Protein AF-A0A3D1T0Z0-F1 (afdb_monomer)

Sequence (81 aa):
MIARQALHAAQICFTKPFSAEKLYLESPLPEDFAAALRHCEGAADTAGAAGTSDAADTGTASAAQPSKAPKTSKTSKAPDA

Secondary structure (DSSP, 8-state):
--SS-S----EEEEE-TTSS-EEEEE-PPPHHHHHHHHHHHHHHHHHTSS-------------------------------

Mean predicted aligned error: 17.85 Å

Solvent-accessible surface area (backbone atoms only — not comparable to full-atom values): 5956 Å² total; per-residue (Å²): 130,70,98,61,77,98,73,77,80,48,62,52,75,49,64,46,94,92,46,95,51,76,47,78,47,77,45,82,82,53,68,65,57,56,54,44,49,57,57,53,60,64,49,54,70,65,62,73,77,73,79,81,85,80,85,89,81,91,77,84,79,78,83,74,74,94,75,87,82,86,86,87,80,80,91,84,80,87,82,91,134

Structure (mmCIF, N/CA/C/O backbone):
data_AF-A0A3D1T0Z0-F1
#
_entry.id   AF-A0A3D1T0Z0-F1
#
loop_
_atom_site.group_PDB
_atom_site.id
_atom_site.type_symbol
_atom_site.label_atom_id
_atom_site.label_alt_id
_atom_site.label_comp_id
_atom_site.label_asym_id
_atom_site.label_entity_id
_atom_site.label_seq_id
_atom_site.pdbx_PDB_ins_code
_atom_site.Cartn_x
_atom_site.Cartn_y
_atom_site.Cartn_z
_atom_site.occupancy
_atom_site.B_iso_or_equiv
_atom_site.auth_seq_id
_atom_site.auth_comp_id
_atom_site.auth_asym_id
_atom_site.auth_atom_id
_atom_site.pdbx_PDB_model_num
ATOM 1 N N . MET A 1 1 ? 9.567 4.486 -17.060 1.00 65.56 1 MET A N 1
ATOM 2 C CA . MET A 1 1 ? 8.698 5.569 -16.539 1.00 65.56 1 MET A CA 1
ATOM 3 C C . MET A 1 1 ? 7.410 4.950 -16.017 1.00 65.56 1 MET A C 1
ATOM 5 O O . MET A 1 1 ? 6.947 4.000 -16.635 1.00 65.56 1 MET A O 1
ATOM 9 N N . ILE A 1 2 ? 6.852 5.449 -14.909 1.00 85.12 2 ILE A N 1
ATOM 10 C CA . ILE A 1 2 ? 5.559 4.982 -14.377 1.00 85.12 2 ILE A CA 1
ATOM 11 C C . ILE A 1 2 ? 4.418 5.850 -14.927 1.00 85.12 2 ILE A C 1
ATOM 13 O O . ILE A 1 2 ? 4.573 7.061 -15.047 1.00 85.12 2 ILE A O 1
ATOM 17 N N . ALA A 1 3 ? 3.272 5.249 -15.254 1.00 90.19 3 ALA A N 1
ATOM 18 C CA . ALA A 1 3 ? 2.107 5.952 -15.817 1.00 90.19 3 ALA A CA 1
ATOM 19 C C . ALA A 1 3 ? 1.113 6.456 -14.746 1.00 90.19 3 ALA A C 1
ATOM 21 O O . ALA A 1 3 ? -0.040 6.754 -15.046 1.00 90.19 3 ALA A O 1
ATOM 22 N N . ARG A 1 4 ? 1.539 6.504 -13.480 1.00 93.88 4 ARG A N 1
ATOM 23 C CA . ARG A 1 4 ? 0.720 6.858 -12.311 1.00 93.88 4 ARG A CA 1
ATOM 24 C C . ARG A 1 4 ? 1.558 7.601 -11.275 1.00 93.88 4 ARG A C 1
ATOM 26 O O . ARG A 1 4 ? 2.776 7.675 -11.405 1.00 93.88 4 ARG A O 1
ATOM 33 N N . GLN A 1 5 ? 0.915 8.142 -10.243 1.00 95.50 5 GLN A N 1
ATOM 34 C CA . GLN A 1 5 ? 1.625 8.773 -9.128 1.00 95.50 5 GLN A CA 1
ATOM 35 C C . GLN A 1 5 ? 2.587 7.781 -8.464 1.00 95.50 5 GLN A C 1
ATOM 37 O O . GLN A 1 5 ? 2.217 6.631 -8.229 1.00 95.50 5 GLN A O 1
ATOM 42 N N . ALA A 1 6 ? 3.792 8.243 -8.122 1.00 94.25 6 ALA A N 1
ATOM 43 C CA . ALA A 1 6 ? 4.789 7.487 -7.363 1.00 94.25 6 ALA A CA 1
ATOM 44 C C . ALA A 1 6 ? 4.399 7.399 -5.873 1.00 94.25 6 ALA A C 1
ATOM 46 O O . ALA A 1 6 ? 5.090 7.926 -5.006 1.00 94.25 6 ALA A O 1
ATOM 47 N N . LEU A 1 7 ? 3.253 6.784 -5.579 1.00 96.31 7 LEU A N 1
ATOM 48 C CA . LEU A 1 7 ? 2.713 6.638 -4.229 1.00 96.31 7 LEU A CA 1
ATOM 49 C C . LEU A 1 7 ? 2.201 5.207 -4.028 1.00 96.31 7 LEU A C 1
ATOM 51 O O . LEU A 1 7 ? 1.325 4.743 -4.757 1.00 96.31 7 LEU A O 1
ATOM 55 N N . HIS A 1 8 ? 2.761 4.508 -3.040 1.00 97.06 8 HIS A N 1
ATOM 56 C CA . HIS A 1 8 ? 2.380 3.147 -2.651 1.00 97.06 8 HIS A CA 1
ATOM 57 C C . HIS A 1 8 ? 2.307 3.055 -1.128 1.00 97.06 8 HIS A C 1
ATOM 59 O O . HIS A 1 8 ? 3.276 3.375 -0.442 1.00 97.06 8 HIS A O 1
ATOM 65 N N . ALA A 1 9 ? 1.167 2.615 -0.594 1.00 97.81 9 ALA A N 1
ATOM 66 C CA . ALA A 1 9 ? 1.025 2.336 0.830 1.00 97.81 9 ALA A CA 1
ATOM 67 C C . ALA A 1 9 ? 1.624 0.953 1.131 1.00 97.81 9 ALA A C 1
ATOM 69 O O . ALA A 1 9 ? 0.934 -0.062 1.070 1.00 97.81 9 ALA A O 1
ATOM 70 N N . ALA A 1 10 ? 2.924 0.922 1.427 1.00 97.81 10 ALA A N 1
ATOM 71 C CA . ALA A 1 10 ? 3.663 -0.318 1.670 1.00 97.81 10 ALA A CA 1
ATOM 72 C C . ALA A 1 10 ? 3.193 -1.074 2.924 1.00 97.81 10 ALA A C 1
ATOM 74 O O . ALA A 1 10 ? 3.313 -2.295 2.989 1.00 97.81 10 ALA A O 1
ATOM 75 N N . GLN A 1 11 ? 2.648 -0.363 3.912 1.00 98.12 11 GLN A N 1
ATOM 76 C CA . GLN A 1 11 ? 2.188 -0.956 5.159 1.00 98.12 11 GLN A CA 1
ATOM 77 C C . GLN A 1 11 ? 0.953 -0.228 5.688 1.00 98.12 11 GLN A C 1
ATOM 79 O O . GLN A 1 11 ? 0.838 0.996 5.581 1.00 98.12 11 GLN A O 1
ATOM 84 N N . ILE A 1 12 ? 0.058 -0.986 6.316 1.00 98.19 12 ILE A N 1
ATOM 85 C CA . ILE A 1 12 ? -0.987 -0.460 7.190 1.00 98.19 12 ILE A CA 1
ATOM 86 C C . ILE A 1 12 ? -0.895 -1.144 8.554 1.00 98.19 12 ILE A C 1
ATOM 88 O O . ILE A 1 12 ? -0.671 -2.349 8.660 1.00 98.19 12 ILE A O 1
ATOM 92 N N . CYS A 1 13 ? -1.079 -0.355 9.608 1.00 97.94 13 CYS A N 1
ATOM 93 C CA . CYS A 1 13 ? -1.157 -0.835 10.978 1.00 97.94 13 CYS A CA 1
ATOM 94 C C . CYS A 1 13 ? -2.407 -0.266 11.638 1.00 97.94 13 CYS A C 1
ATOM 96 O O . CYS A 1 13 ? -2.654 0.939 11.572 1.00 97.94 13 CYS A O 1
ATOM 98 N N . PHE A 1 14 ? -3.167 -1.118 12.319 1.00 97.94 14 PHE A N 1
ATOM 99 C CA . PHE A 1 14 ? -4.329 -0.698 13.095 1.00 97.94 14 PHE A CA 1
ATOM 10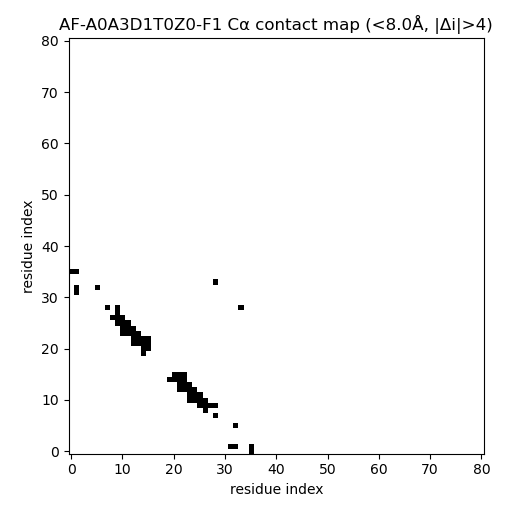0 C C . PHE A 1 14 ? -4.592 -1.656 14.258 1.00 97.94 14 PHE A C 1
ATOM 102 O O . PHE A 1 14 ? -4.164 -2.808 14.253 1.00 97.94 14 PHE A O 1
ATOM 109 N N . THR A 1 15 ? -5.304 -1.179 15.274 1.00 98.31 15 THR A N 1
ATOM 110 C CA . THR A 1 15 ? -5.804 -2.031 16.360 1.00 98.31 15 THR A CA 1
ATOM 111 C C . THR A 1 15 ? -7.088 -2.709 15.894 1.00 98.31 15 THR A C 1
ATOM 113 O O . THR A 1 15 ? -7.982 -2.033 15.379 1.00 98.31 15 THR A O 1
ATOM 116 N N . LYS A 1 16 ? -7.202 -4.031 16.065 1.00 97.06 16 LYS A N 1
ATOM 117 C CA . LYS A 1 16 ? -8.432 -4.760 15.724 1.00 97.06 16 LYS A CA 1
ATOM 118 C C . LYS A 1 16 ? -9.625 -4.146 16.483 1.00 97.06 16 LYS A C 1
ATOM 120 O O . LYS A 1 16 ? -9.515 -3.863 17.671 1.00 97.06 16 LYS A O 1
ATOM 125 N N . PRO A 1 17 ? -10.796 -3.964 15.856 1.00 95.50 17 PRO A N 1
ATOM 126 C CA . PRO A 1 17 ? -11.900 -3.238 16.490 1.00 95.50 17 PRO A CA 1
ATOM 127 C C . PRO A 1 17 ? -12.559 -4.003 17.650 1.00 95.50 17 PRO A C 1
ATOM 129 O O . PRO A 1 17 ? -13.244 -3.403 18.470 1.00 95.50 17 PRO A O 1
ATOM 132 N N . PHE A 1 18 ? -12.347 -5.319 17.733 1.00 96.12 18 PHE A N 1
ATOM 133 C CA . PHE A 1 18 ? -12.914 -6.199 18.761 1.00 96.12 18 PHE A CA 1
ATOM 134 C C . PHE A 1 18 ? -11.872 -6.731 19.761 1.00 96.12 18 PHE A C 1
ATOM 136 O O . PHE A 1 18 ? -12.218 -7.509 20.646 1.00 96.12 18 PHE A O 1
ATOM 143 N N . SER A 1 19 ? -10.598 -6.341 19.641 1.00 96.06 19 SER A N 1
ATOM 144 C CA . SER A 1 19 ? -9.533 -6.782 20.553 1.00 96.06 19 SER A CA 1
ATOM 145 C C . SER A 1 19 ? -8.418 -5.744 20.651 1.00 96.06 19 SER A C 1
ATOM 147 O O . SER A 1 19 ? -8.131 -5.074 19.671 1.00 96.06 19 SER A O 1
ATOM 149 N N . ALA A 1 20 ? -7.692 -5.684 21.766 1.00 95.44 20 ALA A N 1
ATOM 150 C CA . ALA A 1 20 ? -6.564 -4.757 21.926 1.00 95.44 20 ALA A CA 1
ATOM 151 C C . ALA A 1 20 ? -5.305 -5.113 21.093 1.00 95.44 20 ALA A C 1
ATOM 153 O O . ALA A 1 20 ? -4.272 -4.460 21.223 1.00 95.44 20 ALA A O 1
ATOM 154 N N . GLU A 1 21 ? -5.365 -6.147 20.250 1.00 98.06 21 GLU A N 1
ATOM 155 C CA . GLU A 1 21 ? -4.255 -6.587 19.405 1.00 98.06 21 GLU A CA 1
ATOM 156 C C . GLU A 1 21 ? -4.018 -5.627 18.228 1.00 98.06 21 GLU A C 1
ATOM 158 O O . GLU A 1 21 ? -4.955 -5.217 17.534 1.00 98.06 21 GLU A O 1
ATOM 163 N N . LYS A 1 22 ? -2.746 -5.304 17.970 1.00 97.88 22 LYS A N 1
ATOM 164 C CA . LYS A 1 22 ? -2.324 -4.568 16.772 1.00 97.88 22 LYS A CA 1
ATOM 165 C C . LYS A 1 22 ? -2.109 -5.528 15.609 1.00 97.88 22 LYS A C 1
ATOM 167 O O . LYS A 1 22 ? -1.394 -6.514 15.751 1.00 97.88 22 LYS A O 1
ATOM 172 N N . LEU A 1 23 ? -2.684 -5.202 14.457 1.00 98.00 23 LEU A N 1
ATOM 173 C CA . LEU A 1 23 ? -2.468 -5.907 13.202 1.00 98.00 23 LEU A CA 1
ATOM 174 C C . LEU A 1 23 ? -1.586 -5.064 12.283 1.00 98.00 23 LEU A C 1
ATOM 176 O O . LEU A 1 23 ? -1.822 -3.866 12.119 1.00 98.00 23 LEU A O 1
ATOM 180 N N . TYR A 1 24 ? -0.614 -5.719 11.659 1.00 98.06 24 TYR A N 1
ATOM 181 C CA . TYR A 1 24 ? 0.274 -5.143 10.659 1.00 98.06 24 TYR A CA 1
ATOM 182 C C . TYR A 1 24 ? 0.077 -5.908 9.358 1.00 98.06 24 TYR A C 1
ATOM 184 O O . TYR A 1 24 ? 0.134 -7.137 9.351 1.00 98.06 24 TYR A O 1
ATOM 192 N N . LEU A 1 25 ? -0.187 -5.185 8.276 1.00 98.06 25 LEU A N 1
ATOM 193 C CA . LEU A 1 25 ? -0.322 -5.752 6.941 1.00 98.06 25 LEU A CA 1
ATOM 194 C C . LEU A 1 25 ? 0.670 -5.056 6.021 1.00 98.06 25 LEU A C 1
ATOM 196 O O . LEU A 1 25 ? 0.741 -3.826 5.999 1.00 98.06 25 LEU A O 1
ATOM 200 N N . GLU A 1 26 ? 1.406 -5.850 5.257 1.00 98.31 26 GLU A N 1
ATOM 201 C CA . GLU A 1 26 ? 2.402 -5.376 4.304 1.00 98.31 26 GLU A CA 1
ATOM 202 C C . GLU A 1 26 ? 1.946 -5.680 2.882 1.00 98.31 26 GLU A C 1
ATOM 204 O O . GLU A 1 26 ? 1.330 -6.714 2.613 1.00 98.31 26 GLU A O 1
ATOM 209 N N . SER A 1 27 ? 2.245 -4.757 1.974 1.00 98.00 27 SER A N 1
ATOM 210 C CA . SER A 1 27 ? 1.981 -4.900 0.549 1.00 98.00 27 SER A CA 1
ATOM 211 C C . SER A 1 27 ? 3.303 -4.806 -0.211 1.00 98.00 27 SER A C 1
ATOM 213 O O . SER A 1 27 ? 3.975 -3.768 -0.119 1.00 98.00 27 SER A O 1
ATOM 215 N N . PRO A 1 28 ? 3.700 -5.859 -0.952 1.00 97.62 28 PRO A N 1
ATOM 216 C CA . PRO A 1 28 ? 4.967 -5.872 -1.668 1.00 97.62 28 PRO A CA 1
ATOM 217 C C . PRO A 1 28 ? 5.043 -4.717 -2.669 1.00 97.62 28 PRO A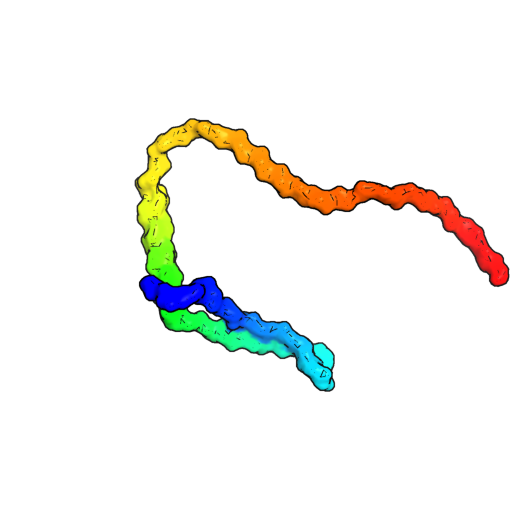 C 1
ATOM 219 O O . PRO A 1 28 ? 4.028 -4.231 -3.174 1.00 97.62 28 PRO A O 1
ATOM 222 N N . LEU A 1 29 ? 6.266 -4.268 -2.953 1.00 96.94 29 LEU A N 1
ATOM 223 C CA . LEU A 1 29 ? 6.493 -3.182 -3.896 1.00 96.94 29 LEU A CA 1
ATOM 224 C C . LEU A 1 29 ? 6.022 -3.598 -5.305 1.00 96.94 29 LEU A C 1
ATOM 226 O O . LEU A 1 29 ? 6.485 -4.622 -5.811 1.00 96.94 29 LEU A O 1
ATOM 230 N N . PRO A 1 30 ? 5.155 -2.810 -5.965 1.00 96.12 30 PRO A N 1
ATOM 231 C CA . PRO A 1 30 ? 4.733 -3.082 -7.333 1.00 96.12 30 PRO A CA 1
ATOM 232 C C . PRO A 1 30 ? 5.906 -3.120 -8.325 1.00 96.12 30 PRO A C 1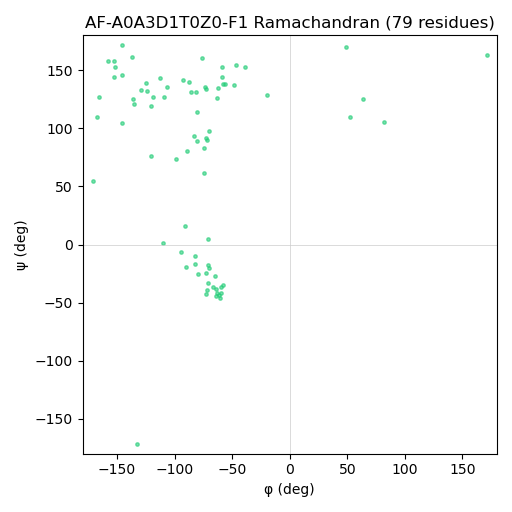
ATOM 234 O O . PRO A 1 30 ? 6.856 -2.340 -8.217 1.00 96.12 30 PRO A O 1
ATOM 237 N N . GLU A 1 31 ? 5.831 -4.006 -9.321 1.00 95.31 31 GLU A N 1
ATOM 238 C CA . GLU A 1 31 ? 6.918 -4.239 -10.287 1.00 95.31 31 GLU A CA 1
ATOM 239 C C . GLU A 1 31 ? 7.300 -2.986 -11.087 1.00 95.31 31 GLU A C 1
ATOM 241 O O . GLU A 1 31 ? 8.481 -2.746 -11.349 1.00 95.31 31 GLU A O 1
ATOM 246 N N . ASP A 1 32 ? 6.314 -2.157 -11.440 1.00 94.12 32 ASP A N 1
ATOM 247 C CA . ASP A 1 32 ? 6.516 -0.897 -12.158 1.00 94.12 32 ASP A CA 1
ATOM 248 C C . ASP A 1 32 ? 7.337 0.104 -11.331 1.00 94.12 32 ASP A C 1
ATOM 250 O O . ASP A 1 32 ? 8.216 0.789 -11.864 1.00 94.12 32 ASP A O 1
ATOM 254 N N . PHE A 1 33 ? 7.106 0.147 -10.018 1.00 95.19 33 PHE A N 1
ATOM 255 C CA . PHE A 1 33 ? 7.858 0.985 -9.087 1.00 95.19 33 PHE A CA 1
ATOM 256 C C . PHE A 1 33 ? 9.264 0.429 -8.880 1.00 95.19 33 PHE A C 1
ATOM 258 O O . PHE A 1 33 ?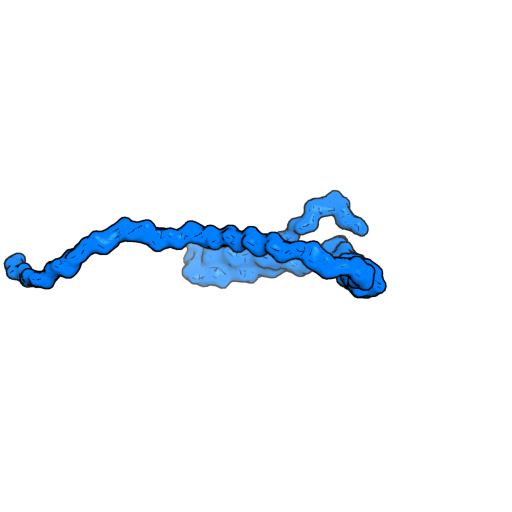 10.228 1.191 -8.919 1.00 95.19 33 PHE A O 1
ATOM 265 N N . ALA A 1 34 ? 9.402 -0.892 -8.738 1.00 94.44 34 ALA A N 1
ATOM 266 C CA . ALA A 1 34 ? 10.706 -1.543 -8.633 1.00 94.44 34 ALA A CA 1
ATOM 267 C C . ALA A 1 34 ? 11.575 -1.276 -9.874 1.00 94.44 34 ALA A C 1
ATOM 269 O O . ALA A 1 34 ? 12.763 -0.983 -9.754 1.00 94.44 34 ALA A O 1
ATOM 270 N N . ALA A 1 35 ? 10.986 -1.332 -11.072 1.00 92.81 35 ALA A N 1
ATOM 271 C CA . ALA A 1 35 ? 11.677 -0.985 -12.309 1.00 92.81 35 ALA A CA 1
ATOM 272 C C . ALA A 1 35 ? 12.094 0.489 -12.342 1.00 92.81 35 ALA A C 1
ATOM 274 O O . ALA A 1 35 ? 13.228 0.794 -12.706 1.00 92.81 35 ALA A O 1
ATOM 275 N N . ALA A 1 36 ? 11.209 1.398 -11.933 1.00 91.62 36 ALA A N 1
ATOM 276 C CA . ALA A 1 36 ? 11.512 2.823 -11.897 1.00 91.62 36 ALA A CA 1
ATOM 277 C C . ALA A 1 36 ? 12.640 3.170 -10.914 1.00 91.62 36 ALA A C 1
ATOM 279 O O . ALA A 1 36 ? 13.525 3.942 -11.275 1.00 91.62 36 ALA A O 1
ATOM 280 N N . LEU A 1 37 ? 12.655 2.571 -9.719 1.00 91.69 37 LEU A N 1
ATOM 281 C CA . LEU A 1 37 ? 13.705 2.800 -8.722 1.00 91.69 37 LEU A CA 1
ATOM 282 C C . LEU A 1 37 ? 15.087 2.373 -9.227 1.00 91.69 37 LEU A C 1
ATOM 284 O O . LEU A 1 37 ? 16.027 3.156 -9.123 1.00 91.69 37 LEU A O 1
ATOM 288 N N . ARG A 1 38 ? 15.194 1.208 -9.882 1.00 90.94 38 ARG A N 1
ATOM 289 C CA . ARG A 1 38 ? 16.462 0.745 -10.481 1.00 90.94 38 ARG A CA 1
ATOM 290 C C . ARG A 1 38 ? 17.034 1.730 -11.504 1.00 90.94 38 ARG A C 1
ATOM 292 O O . ARG A 1 38 ? 18.247 1.880 -11.610 1.00 90.94 38 ARG A O 1
ATOM 299 N N . HIS A 1 39 ? 16.174 2.414 -12.264 1.00 87.50 39 HIS A N 1
ATOM 300 C CA . HIS A 1 39 ? 16.618 3.449 -13.202 1.00 87.50 39 HIS A CA 1
ATOM 301 C C . HIS A 1 39 ? 17.124 4.713 -12.496 1.00 87.50 39 HIS A C 1
ATOM 303 O O . HIS A 1 39 ? 18.042 5.354 -13.000 1.00 87.50 39 HIS A O 1
ATOM 309 N N . CYS A 1 40 ? 16.547 5.069 -11.347 1.00 85.25 40 CYS A N 1
ATOM 310 C CA . CYS A 1 40 ? 17.008 6.203 -10.546 1.00 85.25 40 CYS A CA 1
ATOM 311 C C . CYS A 1 40 ? 18.345 5.909 -9.853 1.00 85.25 40 CYS A C 1
ATOM 313 O O . CYS A 1 40 ? 19.205 6.785 -9.807 1.00 85.25 40 CYS A O 1
ATOM 315 N N . GLU A 1 41 ? 18.534 4.686 -9.355 1.00 83.50 41 GLU A N 1
ATOM 316 C CA . GLU A 1 41 ? 19.774 4.258 -8.696 1.00 83.50 41 GLU A CA 1
ATOM 317 C C . GLU A 1 41 ? 20.979 4.363 -9.644 1.00 83.50 41 GLU A C 1
ATOM 319 O O . GLU A 1 41 ? 21.979 4.978 -9.290 1.00 83.50 41 GLU A O 1
ATOM 324 N N . GLY A 1 42 ? 20.859 3.892 -10.892 1.00 69.69 42 GLY A N 1
ATOM 325 C CA . GLY A 1 42 ? 21.946 4.000 -11.880 1.00 69.69 42 GLY A CA 1
ATOM 326 C C . GLY A 1 42 ? 22.228 5.423 -12.394 1.00 69.69 42 GLY A C 1
ATOM 327 O O . GLY A 1 42 ? 23.318 5.692 -12.901 1.00 69.69 42 GLY A O 1
ATOM 328 N N . ALA A 1 43 ? 21.271 6.349 -12.269 1.00 61.78 43 ALA A N 1
ATOM 329 C CA . ALA A 1 43 ? 21.451 7.749 -12.662 1.00 61.78 43 ALA A CA 1
ATOM 330 C C . ALA A 1 43 ? 22.224 8.573 -11.613 1.00 61.78 43 ALA A C 1
ATOM 332 O O . ALA A 1 43 ? 22.871 9.561 -11.963 1.00 61.78 43 ALA A O 1
ATOM 333 N N . ALA A 1 44 ? 22.186 8.173 -10.337 1.00 57.56 44 ALA A N 1
ATOM 334 C CA . ALA A 1 44 ? 22.906 8.861 -9.264 1.00 57.56 44 ALA A CA 1
ATOM 335 C C . ALA A 1 44 ? 24.435 8.738 -9.417 1.00 57.56 44 ALA A C 1
ATOM 337 O O . ALA A 1 44 ? 25.155 9.714 -9.200 1.00 57.56 44 ALA A O 1
ATOM 338 N N . ASP A 1 45 ? 24.924 7.589 -9.890 1.00 56.66 45 ASP A N 1
ATOM 339 C CA . ASP A 1 45 ? 26.361 7.331 -10.069 1.00 56.66 45 ASP A CA 1
ATOM 340 C C . ASP A 1 45 ? 26.976 8.097 -11.252 1.00 56.66 45 ASP A C 1
ATOM 342 O O . ASP A 1 45 ? 28.173 8.384 -11.271 1.00 56.66 45 ASP A O 1
ATOM 346 N N . THR A 1 46 ? 26.165 8.477 -12.242 1.00 53.91 46 THR A N 1
ATOM 347 C CA . THR A 1 46 ? 26.617 9.251 -13.412 1.00 53.91 46 THR A C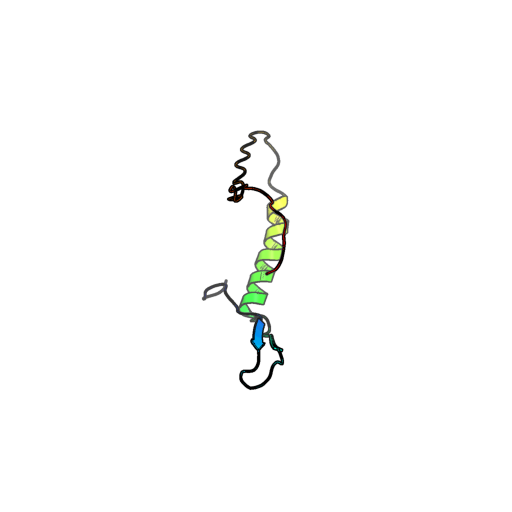A 1
ATOM 348 C C . THR A 1 46 ? 26.525 10.765 -13.204 1.00 53.91 46 THR A C 1
ATOM 350 O O . THR A 1 46 ? 27.226 11.513 -13.885 1.00 53.91 46 THR A O 1
ATOM 353 N N . ALA A 1 47 ? 25.730 11.232 -12.236 1.00 55.19 47 ALA A N 1
ATOM 354 C CA . ALA A 1 47 ? 25.590 12.652 -11.903 1.00 55.19 47 ALA A CA 1
ATOM 355 C C . ALA A 1 47 ? 26.706 13.192 -10.979 1.00 55.19 47 ALA A C 1
ATOM 357 O O . ALA A 1 47 ? 26.900 14.402 -10.905 1.00 55.19 47 ALA A O 1
ATOM 358 N N . GLY A 1 48 ? 27.467 12.321 -10.302 1.00 49.09 48 GLY A N 1
ATOM 359 C CA . GLY A 1 48 ? 28.567 12.711 -9.403 1.00 49.09 48 GLY A CA 1
ATOM 360 C C . GLY A 1 48 ? 29.913 13.012 -10.083 1.00 49.09 48 GLY A C 1
ATOM 361 O O . GLY A 1 48 ? 30.819 13.523 -9.431 1.00 49.09 48 GLY A O 1
ATOM 362 N N . ALA A 1 49 ? 30.069 12.713 -11.379 1.00 48.09 49 ALA A N 1
ATOM 363 C CA . ALA A 1 49 ? 31.343 12.857 -12.098 1.00 48.09 49 ALA A CA 1
ATOM 364 C C . ALA A 1 49 ? 31.514 14.200 -12.842 1.00 48.09 49 ALA A C 1
ATOM 366 O O . ALA A 1 49 ? 32.593 14.482 -13.359 1.00 48.09 49 ALA A O 1
ATOM 367 N N . ALA A 1 50 ? 30.477 15.042 -12.895 1.00 54.03 50 ALA A N 1
ATOM 368 C CA . ALA A 1 50 ? 30.488 16.317 -13.613 1.00 54.03 50 ALA A CA 1
ATOM 369 C C . ALA A 1 50 ? 30.207 17.488 -12.656 1.00 54.03 50 ALA A C 1
ATOM 371 O O . ALA A 1 50 ? 29.107 18.027 -12.619 1.00 54.03 50 ALA A O 1
ATOM 372 N N . GLY A 1 51 ? 31.205 17.870 -11.856 1.00 47.19 51 GLY A N 1
ATOM 373 C CA . GLY A 1 51 ? 31.068 18.975 -10.904 1.00 47.19 51 GLY A CA 1
ATOM 374 C C . GLY A 1 51 ? 32.379 19.396 -10.248 1.00 47.19 51 GLY A C 1
ATOM 375 O O . GLY A 1 51 ? 32.482 19.407 -9.027 1.00 47.19 51 GLY A O 1
ATOM 376 N N . THR A 1 52 ? 33.399 19.713 -11.047 1.00 50.28 52 THR A N 1
ATOM 377 C CA . THR A 1 52 ? 34.559 20.498 -10.593 1.00 50.28 52 THR A CA 1
ATOM 378 C C . THR A 1 52 ? 34.273 21.992 -10.751 1.00 50.28 52 THR A C 1
ATOM 380 O O . THR A 1 52 ? 33.767 22.385 -11.801 1.00 50.28 52 THR A O 1
ATOM 383 N N . SER A 1 53 ? 34.701 22.786 -9.757 1.00 56.38 53 SER A N 1
ATOM 384 C CA . SER A 1 53 ? 34.653 24.263 -9.623 1.00 56.38 53 SER A CA 1
ATOM 385 C C . SER A 1 53 ? 33.237 24.859 -9.564 1.00 56.38 53 SER A C 1
ATOM 387 O O . SER A 1 53 ? 32.424 24.604 -10.435 1.00 56.38 53 SER A O 1
ATOM 389 N N . ASP A 1 54 ? 32.840 25.645 -8.568 1.00 45.56 54 ASP A N 1
ATOM 390 C CA . ASP A 1 54 ? 33.586 26.699 -7.883 1.00 45.56 54 ASP A CA 1
ATOM 391 C C . ASP A 1 54 ? 32.981 26.968 -6.490 1.00 45.56 54 ASP A C 1
ATOM 393 O O . ASP A 1 54 ? 31.828 26.628 -6.211 1.00 45.56 54 ASP A O 1
ATOM 397 N N . ALA A 1 55 ? 33.786 27.533 -5.600 1.00 55.19 55 ALA A N 1
ATOM 398 C CA . ALA A 1 55 ? 33.445 27.780 -4.208 1.00 55.19 55 ALA A CA 1
ATOM 399 C C . ALA A 1 55 ? 32.510 28.993 -4.012 1.00 55.19 55 ALA A C 1
ATOM 401 O O . ALA A 1 55 ? 32.494 29.923 -4.810 1.00 55.19 55 ALA A O 1
ATOM 402 N N . ALA A 1 56 ? 31.867 28.995 -2.837 1.00 51.56 56 ALA A N 1
ATOM 403 C CA . ALA A 1 56 ? 31.242 30.117 -2.126 1.00 51.56 56 ALA A CA 1
ATOM 404 C C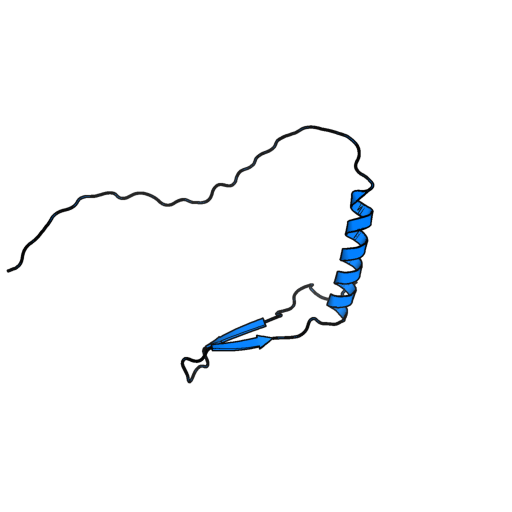 . ALA A 1 56 ? 29.821 30.543 -2.547 1.00 51.56 56 ALA A C 1
ATOM 406 O O . ALA A 1 56 ? 29.626 31.282 -3.500 1.00 51.56 56 ALA A O 1
ATOM 407 N N . ASP A 1 57 ? 28.830 30.191 -1.721 1.00 52.22 57 ASP A N 1
ATOM 408 C CA . ASP A 1 57 ? 28.213 31.171 -0.813 1.00 52.22 57 ASP A CA 1
ATOM 409 C C . ASP A 1 57 ? 27.362 30.451 0.252 1.00 52.22 57 ASP A C 1
ATOM 411 O O . ASP A 1 57 ? 26.528 29.589 -0.032 1.00 52.22 57 ASP A O 1
ATOM 415 N N . THR A 1 58 ? 27.629 30.768 1.514 1.00 53.34 58 THR A N 1
ATOM 416 C CA . THR A 1 58 ? 26.997 30.193 2.704 1.00 53.34 58 THR A CA 1
ATOM 417 C C . THR A 1 58 ? 25.675 30.896 3.003 1.00 53.34 58 THR A C 1
ATOM 419 O O . THR A 1 58 ? 25.638 31.877 3.741 1.00 53.34 58 THR A O 1
ATOM 422 N N . GLY A 1 59 ? 24.571 30.353 2.493 1.00 49.00 59 GLY A N 1
ATOM 423 C CA . GLY A 1 59 ? 23.212 30.754 2.863 1.00 49.00 59 GLY A CA 1
ATOM 424 C C . GLY A 1 59 ? 22.582 29.813 3.891 1.00 49.00 59 GLY A C 1
ATOM 425 O O . GLY A 1 59 ? 21.701 29.025 3.553 1.00 49.00 59 GLY A O 1
ATOM 426 N N . THR A 1 60 ? 23.011 29.872 5.154 1.00 54.88 60 THR A N 1
ATOM 427 C CA . THR A 1 60 ? 22.360 29.145 6.260 1.00 54.88 60 THR A CA 1
ATOM 428 C C . THR A 1 60 ? 21.012 29.792 6.588 1.00 54.88 60 THR A C 1
ATOM 430 O O . THR A 1 60 ? 20.925 30.662 7.452 1.00 54.88 60 THR A O 1
ATOM 433 N N . ALA A 1 61 ? 19.932 29.355 5.939 1.00 48.69 61 ALA A N 1
ATOM 434 C CA . ALA A 1 61 ? 18.571 29.633 6.397 1.00 48.69 61 ALA A CA 1
ATOM 435 C C . ALA A 1 61 ? 18.121 28.519 7.357 1.00 48.69 61 ALA A C 1
ATOM 437 O O . ALA A 1 61 ? 17.428 27.573 6.987 1.00 48.69 61 ALA A O 1
ATOM 438 N N . SER A 1 62 ? 18.562 28.628 8.613 1.00 46.44 62 SER A N 1
ATOM 439 C CA . SER A 1 62 ? 18.073 27.812 9.725 1.00 46.44 62 SER A CA 1
ATOM 440 C C . SER A 1 62 ? 16.634 28.219 10.05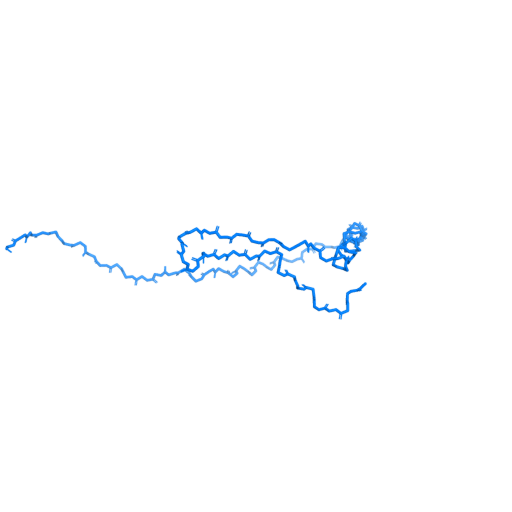2 1.00 46.44 62 SER A C 1
ATOM 442 O O . SER A 1 62 ? 16.396 29.208 10.747 1.00 46.44 62 SER A O 1
ATOM 444 N N . ALA A 1 63 ? 15.655 27.473 9.538 1.00 44.47 63 ALA A N 1
ATOM 445 C CA . ALA A 1 63 ? 14.281 27.540 10.022 1.00 44.47 63 ALA A CA 1
ATOM 446 C C . ALA A 1 63 ? 14.208 26.817 11.376 1.00 44.47 63 ALA A C 1
ATOM 448 O O . ALA A 1 63 ? 13.884 25.633 11.467 1.00 44.47 63 ALA A O 1
ATOM 449 N N . ALA A 1 64 ? 14.572 27.538 12.436 1.00 46.69 64 ALA A N 1
ATOM 450 C CA . ALA A 1 64 ? 14.396 27.088 13.804 1.00 46.69 64 ALA A CA 1
ATOM 451 C C . ALA A 1 64 ? 12.900 26.893 14.119 1.00 46.69 64 ALA A C 1
ATOM 453 O O . ALA A 1 64 ? 12.050 27.721 13.793 1.00 46.69 64 ALA A O 1
ATOM 454 N N . GLN A 1 65 ? 12.618 25.762 14.764 1.00 50.88 65 GLN A N 1
ATOM 455 C CA . GLN A 1 65 ? 11.325 25.321 15.284 1.00 50.88 65 GLN A CA 1
ATOM 456 C C . GLN A 1 65 ? 10.563 26.397 16.086 1.00 50.88 65 GLN A C 1
ATOM 458 O O . GLN A 1 65 ? 11.182 27.213 16.773 1.00 50.88 65 GLN A O 1
ATOM 463 N N . PRO A 1 66 ? 9.218 26.313 16.158 1.00 46.41 66 PRO A N 1
ATOM 464 C CA . PRO A 1 66 ? 8.444 27.029 17.163 1.00 46.41 66 PRO A CA 1
ATOM 465 C C . PRO A 1 66 ? 8.643 26.369 18.539 1.00 46.41 66 PRO A C 1
ATOM 467 O O . PRO A 1 66 ? 7.927 25.442 18.926 1.00 46.41 66 PRO A O 1
ATOM 470 N N . SER A 1 67 ? 9.627 26.852 19.293 1.00 50.56 67 SER A N 1
ATOM 471 C CA . SER A 1 67 ? 9.801 26.505 20.705 1.00 50.56 67 SER A CA 1
ATOM 472 C C . SER A 1 67 ? 8.857 27.340 21.570 1.00 50.56 67 SER A C 1
ATOM 474 O O . SER A 1 67 ? 8.978 28.557 21.678 1.00 50.56 67 SER A O 1
ATOM 476 N N . LYS A 1 68 ? 7.898 26.648 22.192 1.00 48.25 68 LYS A N 1
ATOM 477 C CA . LYS A 1 68 ? 7.038 27.129 23.281 1.00 48.25 68 LYS A CA 1
ATOM 478 C C . LYS A 1 68 ? 7.843 27.805 24.398 1.00 48.25 68 LYS A C 1
ATOM 480 O O . LYS A 1 68 ? 8.804 27.211 24.872 1.00 48.25 68 LYS A O 1
ATOM 485 N N . ALA A 1 69 ? 7.335 28.930 24.905 1.00 49.12 69 ALA A N 1
ATOM 486 C CA . ALA A 1 69 ? 7.245 29.340 26.324 1.00 49.12 69 ALA A CA 1
ATOM 487 C C . ALA A 1 69 ? 6.774 30.818 26.373 1.00 49.12 69 ALA A C 1
ATOM 489 O O . ALA A 1 69 ? 6.886 31.476 25.341 1.00 49.12 69 ALA A O 1
ATOM 490 N N . PRO A 1 70 ? 6.282 31.398 27.494 1.00 46.81 70 PRO A N 1
ATOM 491 C CA . PRO A 1 70 ? 6.311 30.895 28.874 1.00 46.81 70 PRO A CA 1
ATOM 492 C C . PRO A 1 70 ? 4.989 31.088 29.654 1.00 46.81 70 PRO A C 1
ATOM 494 O O . PRO A 1 70 ? 4.223 31.995 29.361 1.00 46.81 70 PRO A O 1
ATOM 497 N N . LYS A 1 71 ? 4.786 30.339 30.747 1.00 40.88 71 LYS A N 1
ATOM 498 C CA . LYS A 1 71 ? 4.291 30.921 32.013 1.00 40.88 71 LYS A CA 1
ATOM 499 C C . LYS A 1 71 ? 4.913 30.176 33.189 1.00 40.88 71 LYS A C 1
ATOM 501 O O . LYS A 1 71 ? 4.541 29.055 33.515 1.00 40.88 71 LYS A O 1
ATOM 506 N N . THR A 1 72 ? 5.880 30.836 33.808 1.00 48.47 72 THR A N 1
ATOM 507 C CA . THR A 1 72 ? 6.287 30.619 35.190 1.00 48.47 72 THR A CA 1
ATOM 508 C C . THR A 1 72 ? 5.210 31.201 36.107 1.00 48.47 72 THR A C 1
ATOM 510 O O . THR A 1 72 ? 4.763 32.328 35.903 1.00 48.47 72 THR A O 1
ATOM 513 N N . SER A 1 73 ? 4.785 30.467 37.135 1.00 48.50 73 SER A N 1
ATOM 514 C CA . SER A 1 73 ? 4.434 31.054 38.439 1.00 48.50 73 SER A CA 1
ATOM 515 C C . SER A 1 73 ? 4.274 29.972 39.512 1.00 48.50 73 SER A C 1
ATOM 517 O O . SER A 1 73 ? 3.321 29.209 39.514 1.00 48.50 73 SER A O 1
ATOM 519 N N . LYS A 1 74 ? 5.251 29.980 40.425 1.00 46.50 74 LYS A N 1
ATOM 520 C CA . LYS A 1 74 ? 5.152 29.805 41.882 1.00 46.50 74 LYS A CA 1
ATOM 521 C C . LYS A 1 74 ? 4.411 28.593 42.470 1.00 46.50 74 LYS A C 1
ATOM 523 O O . LYS A 1 74 ? 3.196 28.549 42.586 1.00 46.50 74 LYS A O 1
ATOM 528 N N . THR A 1 75 ? 5.246 27.727 43.036 1.00 48.34 75 THR A N 1
ATOM 529 C CA . THR A 1 75 ? 5.140 27.056 44.338 1.00 48.34 75 THR A CA 1
ATOM 530 C C . THR A 1 75 ? 4.201 27.718 45.358 1.00 48.34 75 THR A C 1
ATOM 532 O O . THR A 1 75 ? 4.424 28.864 45.748 1.00 48.34 75 THR A O 1
ATOM 535 N N . SER A 1 76 ? 3.292 26.928 45.931 1.00 43.19 76 SER A N 1
ATOM 536 C CA . SER A 1 76 ? 2.978 26.956 47.366 1.00 43.19 76 SER A CA 1
ATOM 537 C C . SER A 1 76 ? 2.464 25.584 47.826 1.00 43.19 76 SER A C 1
ATOM 539 O O . SER A 1 76 ? 1.833 24.841 47.081 1.00 43.19 76 SER A O 1
ATOM 541 N N . LYS A 1 77 ? 2.842 25.231 49.053 1.00 40.94 77 LYS A N 1
ATOM 542 C CA . LYS A 1 77 ? 2.787 23.922 49.710 1.00 40.94 77 LYS A CA 1
ATOM 543 C C . LY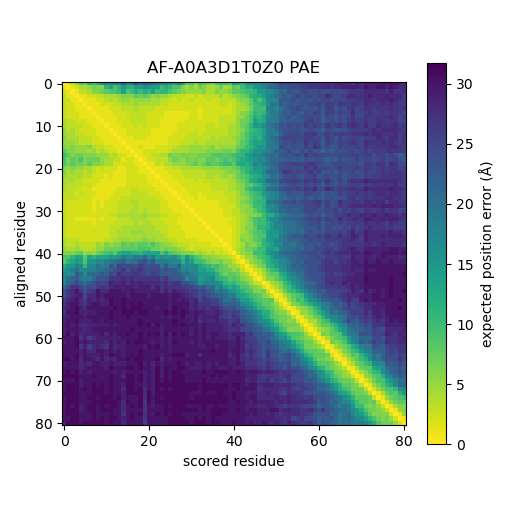S A 1 77 ? 1.699 23.941 50.798 1.00 40.94 77 LYS A C 1
ATOM 545 O O . LYS A 1 77 ? 1.831 24.798 51.658 1.00 40.94 77 LYS A O 1
ATOM 550 N N . ALA A 1 78 ? 0.765 22.968 50.746 1.00 43.06 78 ALA A N 1
ATOM 551 C CA . ALA A 1 78 ? -0.03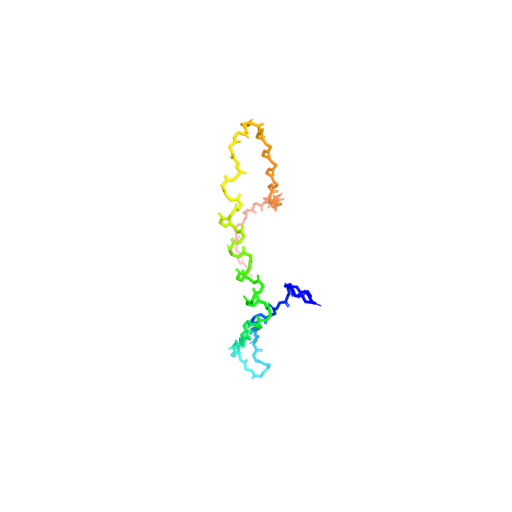2 22.280 51.808 1.00 43.06 78 ALA A CA 1
ATOM 552 C C . ALA A 1 78 ? -0.785 23.117 52.893 1.00 43.06 78 ALA A C 1
ATOM 554 O O . ALA A 1 78 ? -0.494 24.303 53.008 1.00 43.06 78 ALA A O 1
ATOM 555 N N . PRO A 1 79 ? -1.677 22.553 53.759 1.00 58.12 79 PRO A N 1
ATOM 556 C CA . PRO A 1 79 ? -2.203 21.175 53.902 1.00 58.12 79 PRO A CA 1
ATOM 557 C C . PRO A 1 79 ? -3.758 21.066 54.058 1.00 58.12 79 PRO A C 1
ATOM 559 O O . PRO A 1 79 ? -4.471 22.050 53.893 1.00 58.12 79 PRO A O 1
ATOM 562 N N . ASP A 1 80 ? -4.226 19.841 54.355 1.00 43.28 80 ASP A N 1
ATOM 563 C CA . ASP A 1 80 ? -5.586 19.350 54.681 1.00 43.28 80 ASP A CA 1
ATOM 564 C C . ASP A 1 80 ? -6.497 20.226 55.565 1.00 43.28 80 ASP A C 1
ATOM 566 O O . ASP A 1 80 ? -6.033 20.906 56.485 1.00 43.28 80 ASP A O 1
ATOM 570 N N . ALA A 1 81 ? -7.809 20.048 55.355 1.00 50.44 81 ALA A N 1
ATOM 571 C CA . ALA A 1 81 ? -8.874 20.169 56.355 1.00 50.44 81 ALA A CA 1
ATOM 572 C C . ALA A 1 81 ? -10.004 19.175 56.037 1.00 50.44 81 ALA A C 1
ATOM 574 O O . ALA A 1 81 ? -10.391 19.100 54.847 1.00 50.44 81 ALA A O 1
#

Nearest PDB structures (foldseek):
  6th6-assembly1_Bl  TM=2.233E-01  e=4.079E+00  Thermococcus kodakarensis KOD1

pLDDT: mean 72.53, std 22.73, range [40.88, 98.31]

Radius of gyration: 26.75 Å; Cα contacts (8 Å, |Δi|>4): 33; chains: 1; bounding box: 48×38×73 Å

Foldseek 3Di:
DDPDDLDDPQKDWDQDPVDRDIDIDGDDDDPSNVVVVVVVVVVVVVVVPPDDDDDDDDDPPPPDDPDDDDDDDDDDDDDDD